Protein AF-A0A941FBN1-F1 (afdb_monomer)

Radius of gyration: 15.87 Å; Cα contacts (8 Å, |Δi|>4): 227; chains: 1; bounding box: 43×39×40 Å

Organism: NCBI:txid68278

Foldseek 3Di:
DVVQLVQQLVAEEDEAEDAAEWDADVPGLQWIWGDDPQDDPVDSVRTDTPLVVQVSSVVRGNYAYEYEAQYALQQGNCPVLVVPDPVRNRYHYDGQDHNHGGRPDCPSVVQVVVQVVCVVVVNHDPPPPPPDPPDDD

Structure (mmCIF, N/CA/C/O backbone):
data_AF-A0A941FBN1-F1
#
_entry.id   AF-A0A941FBN1-F1
#
loop_
_atom_site.group_PDB
_atom_site.id
_atom_site.type_symbol
_atom_site.label_atom_id
_atom_site.label_alt_id
_atom_site.label_comp_id
_atom_site.label_asym_id
_atom_site.label_entity_id
_atom_site.label_seq_id
_atom_site.pdbx_PDB_ins_code
_atom_site.Cartn_x
_atom_site.Cartn_y
_atom_site.Cartn_z
_atom_site.occupancy
_atom_site.B_iso_or_equiv
_atom_site.auth_seq_id
_atom_site.auth_comp_id
_atom_site.auth_asym_id
_atom_site.auth_atom_id
_atom_site.pdbx_PDB_model_num
ATOM 1 N N . MET A 1 1 ? -2.927 12.626 -1.601 1.00 73.31 1 MET A N 1
ATOM 2 C CA . MET A 1 1 ? -2.105 12.080 -0.491 1.00 73.31 1 MET A CA 1
ATOM 3 C C . MET A 1 1 ? -1.967 13.047 0.677 1.00 73.31 1 MET A C 1
ATOM 5 O O . MET A 1 1 ? -1.835 12.576 1.797 1.00 73.31 1 MET A O 1
ATOM 9 N N . GLU A 1 2 ? -2.005 14.362 0.456 1.00 77.88 2 GLU A N 1
ATOM 10 C CA . GLU A 1 2 ? -1.892 15.353 1.536 1.00 77.88 2 GLU A CA 1
ATOM 11 C C . GLU A 1 2 ? -3.053 15.295 2.540 1.00 77.88 2 GLU A C 1
ATOM 13 O O . GLU A 1 2 ? -2.811 15.270 3.739 1.00 77.88 2 GLU A O 1
ATOM 18 N N . GLU A 1 3 ? -4.291 15.117 2.075 1.00 80.50 3 GLU A N 1
ATOM 19 C CA . GLU A 1 3 ? -5.460 14.922 2.951 1.00 80.50 3 GLU A CA 1
ATOM 20 C C . GLU A 1 3 ? -5.341 13.673 3.837 1.00 80.50 3 GLU A C 1
ATOM 22 O O . GLU A 1 3 ? -5.614 13.724 5.033 1.00 80.50 3 GLU A O 1
ATOM 27 N N . ILE A 1 4 ? -4.863 12.558 3.270 1.00 79.81 4 ILE A N 1
ATOM 28 C CA . ILE A 1 4 ? -4.597 11.321 4.021 1.00 79.81 4 ILE A CA 1
ATOM 29 C C . ILE A 1 4 ? -3.557 11.594 5.111 1.00 79.81 4 ILE A C 1
ATOM 31 O O . ILE A 1 4 ? -3.754 11.209 6.260 1.00 79.81 4 ILE A O 1
ATOM 35 N N . ARG A 1 5 ? -2.468 12.292 4.770 1.00 79.56 5 ARG A N 1
ATOM 36 C CA . ARG A 1 5 ? -1.427 12.660 5.739 1.00 79.56 5 ARG A CA 1
ATOM 37 C C . ARG A 1 5 ? -1.978 13.564 6.837 1.00 79.56 5 ARG A C 1
ATOM 39 O O . ARG A 1 5 ? -1.690 13.320 8.002 1.00 79.56 5 ARG A O 1
ATOM 46 N N . ALA A 1 6 ? -2.797 14.555 6.493 1.00 83.44 6 ALA A N 1
ATOM 47 C CA . ALA A 1 6 ? -3.425 15.441 7.468 1.00 83.44 6 ALA A CA 1
ATOM 48 C C . ALA A 1 6 ? -4.327 14.664 8.443 1.00 83.44 6 ALA A C 1
ATOM 50 O O . ALA A 1 6 ? -4.221 14.849 9.656 1.00 83.44 6 ALA A O 1
ATOM 51 N N . ALA A 1 7 ? -5.148 13.738 7.935 1.00 83.56 7 ALA A N 1
ATOM 52 C CA . ALA A 1 7 ? -6.010 12.895 8.761 1.00 83.56 7 ALA A CA 1
ATOM 53 C C . ALA A 1 7 ? -5.205 11.989 9.709 1.00 83.56 7 ALA A C 1
ATOM 55 O O . ALA A 1 7 ? -5.530 11.875 10.890 1.00 83.56 7 ALA A O 1
ATOM 56 N N . VAL A 1 8 ? -4.127 11.378 9.211 1.00 84.62 8 VAL A N 1
ATOM 57 C CA . VAL A 1 8 ? -3.234 10.525 10.011 1.00 84.62 8 VAL A CA 1
ATOM 58 C C . VAL A 1 8 ? -2.484 11.346 11.062 1.00 84.62 8 VAL A C 1
ATOM 60 O O . VAL A 1 8 ? -2.386 10.932 12.215 1.00 84.62 8 VAL A O 1
ATOM 63 N N . LYS A 1 9 ? -2.003 12.542 10.710 1.00 82.94 9 LYS A N 1
ATOM 64 C CA . LYS A 1 9 ? -1.311 13.440 11.643 1.00 82.94 9 LYS A CA 1
ATOM 65 C C . LYS A 1 9 ? -2.220 13.909 12.782 1.00 82.94 9 LYS A C 1
ATOM 67 O O . LYS A 1 9 ? -1.769 14.012 13.918 1.00 82.94 9 LYS A O 1
ATOM 72 N N . ALA A 1 10 ? -3.506 14.114 12.502 1.00 85.19 10 ALA A N 1
ATOM 73 C CA . ALA A 1 10 ? -4.519 14.471 13.495 1.00 85.19 10 ALA A CA 1
ATOM 74 C C . ALA A 1 10 ? -4.957 13.303 14.411 1.00 85.19 10 ALA A C 1
ATOM 76 O O . ALA A 1 10 ? -5.911 13.453 15.171 1.00 85.19 10 ALA A O 1
ATOM 77 N N . GLY A 1 11 ? -4.302 12.137 14.342 1.00 84.81 11 GLY A N 1
ATOM 78 C CA . GLY A 1 11 ? -4.647 10.957 15.146 1.00 84.81 11 GLY A CA 1
ATOM 79 C C . GLY A 1 11 ? -5.743 10.076 14.540 1.00 84.81 11 GLY A C 1
ATOM 80 O O . GLY A 1 11 ? -6.193 9.123 15.175 1.00 84.81 11 GLY A O 1
ATOM 81 N N . GLY A 1 12 ? -6.179 10.372 13.313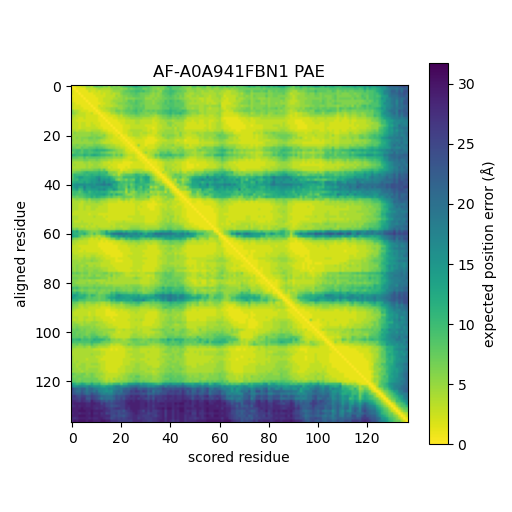 1.00 88.81 12 GLY A N 1
ATOM 82 C CA . GLY A 1 12 ? -7.189 9.604 12.593 1.00 88.81 12 GLY A CA 1
ATOM 83 C C . GLY A 1 12 ? -6.686 8.256 12.070 1.00 88.81 12 GLY A C 1
ATOM 84 O O . GLY A 1 12 ? -5.528 7.870 12.232 1.00 88.81 12 GLY A O 1
ATOM 85 N N . CYS A 1 13 ? -7.580 7.519 11.412 1.00 89.88 13 CYS A N 1
ATOM 86 C CA . CYS A 1 13 ? -7.256 6.264 10.735 1.00 89.88 13 CYS A CA 1
ATOM 87 C C . CYS A 1 13 ? -7.491 6.403 9.228 1.00 89.88 13 CYS A C 1
ATOM 89 O O . CYS A 1 13 ? -8.497 6.978 8.817 1.00 89.88 13 CYS A O 1
ATOM 91 N N . ALA A 1 14 ? -6.598 5.842 8.414 1.00 90.94 14 ALA A N 1
ATOM 92 C CA . ALA A 1 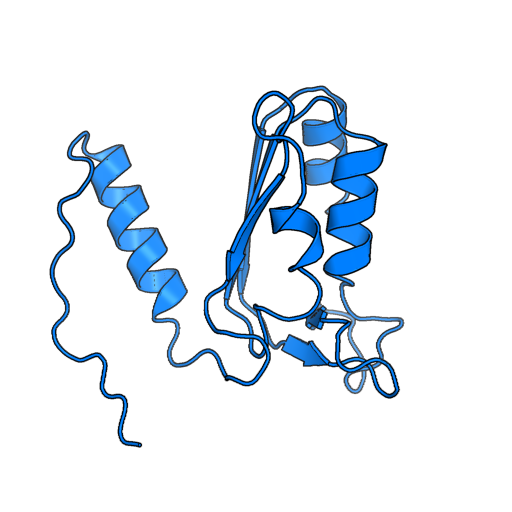14 ? -6.742 5.804 6.963 1.00 90.94 14 ALA A CA 1
ATOM 93 C C . ALA A 1 14 ? -6.533 4.386 6.420 1.00 90.94 14 ALA A C 1
ATOM 95 O O . ALA A 1 14 ? -5.568 3.705 6.771 1.00 90.94 14 ALA A O 1
ATOM 96 N N . VAL A 1 15 ? -7.423 3.963 5.523 1.00 91.69 15 VAL A N 1
ATOM 97 C CA . VAL A 1 15 ? -7.220 2.788 4.670 1.00 91.69 15 VAL A CA 1
ATOM 98 C C . VAL A 1 15 ? -6.933 3.301 3.268 1.00 91.69 15 VAL A C 1
ATOM 100 O O . VAL A 1 15 ? -7.744 4.022 2.691 1.00 91.69 15 VAL A O 1
ATOM 103 N N . VAL A 1 16 ? -5.765 2.962 2.735 1.00 91.81 16 VAL A N 1
ATOM 104 C CA . VAL A 1 16 ? -5.296 3.437 1.433 1.00 91.81 16 VAL A CA 1
ATOM 105 C C . VAL A 1 16 ? -5.087 2.227 0.541 1.00 91.81 16 VAL A C 1
ATOM 107 O O . VAL A 1 16 ? -4.232 1.395 0.824 1.00 91.81 16 VAL A O 1
ATOM 110 N N . HIS A 1 17 ? -5.859 2.131 -0.538 1.00 93.75 17 HIS A N 1
ATOM 111 C CA . HIS A 1 17 ? -5.700 1.082 -1.537 1.00 93.75 17 HIS A CA 1
ATOM 112 C C . HIS A 1 17 ? -5.098 1.669 -2.809 1.00 93.75 17 HIS A C 1
ATOM 114 O O . HIS A 1 17 ? -5.706 2.515 -3.462 1.00 93.75 17 HIS A O 1
ATOM 120 N N . ILE A 1 18 ? -3.881 1.242 -3.131 1.00 91.94 18 ILE A N 1
ATOM 121 C CA . ILE A 1 18 ? -3.149 1.685 -4.312 1.00 91.94 18 ILE A CA 1
ATOM 122 C C . ILE A 1 18 ? -3.261 0.603 -5.379 1.00 91.94 18 ILE A C 1
ATOM 124 O O . ILE A 1 18 ? -2.728 -0.490 -5.206 1.00 91.94 18 ILE A O 1
ATOM 128 N N . VAL A 1 19 ? -3.914 0.947 -6.488 1.00 91.50 19 VAL A N 1
ATOM 129 C CA . VAL A 1 19 ? -4.049 0.099 -7.677 1.00 91.50 19 VAL A CA 1
ATOM 130 C C . VAL A 1 19 ? -3.387 0.826 -8.840 1.00 91.50 19 VAL A C 1
ATOM 132 O O . VAL A 1 19 ? -3.884 1.861 -9.285 1.00 91.50 19 VAL A O 1
ATOM 135 N N . SER A 1 20 ? -2.224 0.347 -9.282 1.00 90.06 20 SER A N 1
ATOM 136 C CA . SER A 1 20 ? -1.442 0.998 -10.343 1.00 90.06 20 SER A CA 1
ATOM 137 C C . SER A 1 20 ? -0.330 0.078 -10.873 1.00 90.06 20 SER A C 1
ATOM 139 O O . SER A 1 20 ? -0.247 -1.103 -10.541 1.00 90.06 20 SER A O 1
ATOM 141 N N . HIS A 1 21 ? 0.552 0.620 -11.708 1.00 89.50 21 HIS A N 1
ATOM 142 C CA . HIS A 1 21 ? 1.794 -0.027 -12.109 1.00 89.50 21 HIS A CA 1
ATOM 143 C C . HIS A 1 21 ? 2.887 0.285 -11.080 1.00 89.50 21 HIS A C 1
ATOM 145 O O . HIS A 1 21 ? 3.074 1.438 -10.685 1.00 89.50 21 HIS A O 1
ATOM 151 N N . GLY A 1 22 ? 3.620 -0.749 -10.672 1.00 89.31 22 GLY A N 1
ATOM 152 C CA . GLY A 1 22 ? 4.794 -0.642 -9.810 1.00 89.31 22 GLY A CA 1
ATOM 153 C C . GLY A 1 22 ? 6.068 -0.912 -10.600 1.00 89.31 22 GLY A C 1
ATOM 154 O O . GLY A 1 22 ? 6.068 -1.741 -11.512 1.00 89.31 22 GLY A O 1
ATOM 155 N N . PHE A 1 23 ? 7.147 -0.218 -10.262 1.00 90.06 23 PHE A N 1
ATOM 156 C CA . PHE A 1 23 ? 8.482 -0.495 -10.783 1.00 90.06 23 PHE A CA 1
ATOM 157 C C . PHE A 1 23 ? 9.534 -0.243 -9.705 1.00 90.06 23 PHE A C 1
ATOM 159 O O . PHE A 1 23 ? 9.332 0.558 -8.793 1.00 90.06 23 PHE A O 1
ATOM 166 N N . LEU A 1 24 ? 10.670 -0.924 -9.814 1.00 90.56 24 LEU A N 1
ATOM 167 C CA . LEU A 1 24 ? 11.795 -0.731 -8.906 1.00 90.56 24 LEU A CA 1
ATOM 168 C C . LEU A 1 24 ? 12.654 0.442 -9.378 1.00 90.56 24 LEU A C 1
ATOM 170 O O . LEU A 1 24 ? 12.922 0.597 -10.575 1.00 90.56 24 LEU A O 1
ATOM 174 N N . ARG A 1 25 ? 13.109 1.277 -8.443 1.00 88.50 25 ARG A N 1
ATOM 175 C CA . ARG A 1 25 ? 14.019 2.382 -8.751 1.00 88.50 2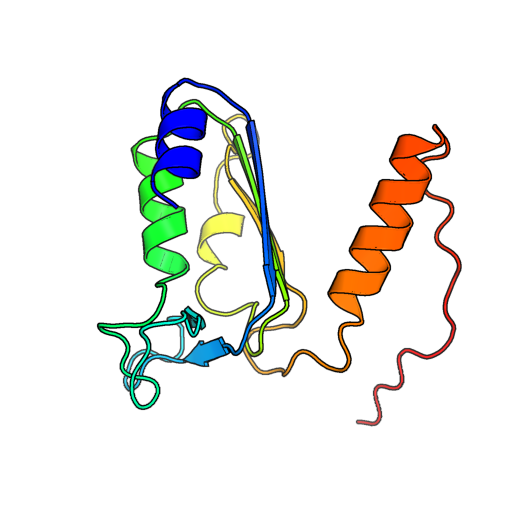5 ARG A CA 1
ATOM 176 C C . ARG A 1 25 ? 15.323 1.844 -9.343 1.00 88.50 25 ARG A C 1
ATOM 178 O O . ARG A 1 25 ? 15.983 0.966 -8.790 1.00 88.50 25 ARG A O 1
ATOM 185 N N . ARG A 1 26 ? 15.756 2.428 -10.463 1.00 83.62 26 ARG A N 1
ATOM 186 C CA . ARG A 1 26 ? 17.043 2.079 -11.079 1.00 83.62 26 ARG A CA 1
ATOM 187 C C . ARG A 1 26 ? 18.191 2.368 -10.104 1.00 83.62 26 ARG A C 1
ATOM 189 O O . ARG A 1 26 ? 18.349 3.503 -9.672 1.00 83.62 26 ARG A O 1
ATOM 196 N N . GLY A 1 27 ? 18.997 1.349 -9.801 1.00 85.62 27 GLY A N 1
ATOM 197 C CA . GLY A 1 27 ? 20.112 1.444 -8.848 1.00 85.62 27 GLY A CA 1
ATOM 198 C C . GLY A 1 27 ? 19.725 1.227 -7.379 1.00 85.62 27 GLY A C 1
ATOM 199 O O . GLY A 1 27 ? 20.604 1.230 -6.524 1.00 85.62 27 GLY A O 1
ATOM 200 N N . SER A 1 28 ? 18.442 1.004 -7.082 1.00 85.06 28 SER A N 1
ATOM 201 C CA . SER A 1 28 ? 17.944 0.712 -5.733 1.00 85.06 28 SER A CA 1
ATOM 202 C C . SER A 1 28 ? 16.828 -0.337 -5.837 1.00 85.06 28 SER A C 1
ATOM 204 O O . SER A 1 28 ? 15.653 0.026 -5.877 1.00 85.06 28 SER A O 1
ATOM 206 N N . PRO A 1 29 ? 17.176 -1.636 -5.947 1.00 78.94 29 PRO A N 1
ATOM 207 C CA . PRO A 1 29 ? 16.211 -2.709 -6.217 1.00 78.94 29 PRO A CA 1
ATOM 208 C C . PRO A 1 29 ? 15.185 -2.905 -5.093 1.00 78.94 29 PRO A C 1
ATOM 210 O O . PRO A 1 29 ? 14.161 -3.538 -5.314 1.00 78.94 29 PRO A O 1
ATOM 213 N N . ASP A 1 30 ? 15.426 -2.320 -3.922 1.00 84.94 30 ASP A N 1
ATOM 214 C CA . ASP A 1 30 ? 14.506 -2.370 -2.790 1.00 84.94 30 ASP A CA 1
ATOM 215 C C . ASP A 1 30 ? 13.523 -1.190 -2.763 1.00 84.94 30 ASP A C 1
ATOM 217 O O . ASP A 1 30 ? 12.629 -1.167 -1.927 1.00 84.94 30 ASP A O 1
ATOM 221 N N . ASP A 1 31 ? 13.652 -0.201 -3.650 1.00 88.00 31 ASP A N 1
ATOM 222 C CA . ASP A 1 31 ? 12.796 0.988 -3.635 1.00 88.00 31 ASP A CA 1
ATOM 223 C C . ASP A 1 31 ? 11.645 0.841 -4.638 1.00 88.00 31 ASP A C 1
ATOM 225 O O . ASP A 1 31 ? 11.818 1.007 -5.852 1.00 88.00 31 ASP A O 1
ATOM 229 N N . LEU A 1 32 ? 10.448 0.562 -4.113 1.00 91.44 32 LEU A N 1
ATOM 230 C CA . LEU A 1 32 ? 9.213 0.497 -4.888 1.00 91.44 32 LEU A CA 1
ATOM 231 C C . LEU A 1 32 ? 8.699 1.896 -5.246 1.00 91.44 32 LEU A C 1
ATOM 233 O O . LEU A 1 32 ? 8.376 2.715 -4.379 1.00 91.44 32 LEU A O 1
ATOM 237 N N . MET A 1 33 ? 8.535 2.116 -6.547 1.00 92.06 33 MET A N 1
ATOM 238 C CA . MET A 1 33 ? 7.913 3.297 -7.121 1.00 92.06 33 MET A CA 1
ATOM 239 C C . MET A 1 33 ? 6.563 2.930 -7.731 1.00 92.06 33 MET A C 1
ATOM 241 O O . MET A 1 33 ? 6.446 1.954 -8.473 1.00 92.06 33 MET A O 1
ATOM 245 N N . VAL A 1 34 ? 5.547 3.743 -7.463 1.00 91.44 34 VAL A N 1
ATOM 246 C CA . VAL A 1 34 ? 4.211 3.577 -8.038 1.00 91.44 34 VAL A CA 1
ATOM 247 C C . VAL A 1 34 ? 3.952 4.667 -9.068 1.00 91.44 34 VAL A C 1
ATOM 249 O O . VAL A 1 34 ? 4.122 5.856 -8.796 1.00 91.44 34 VAL A O 1
ATOM 252 N N . VAL A 1 35 ? 3.519 4.263 -10.258 1.00 88.94 35 VAL A N 1
ATOM 253 C CA . VAL A 1 35 ? 3.125 5.184 -11.325 1.00 88.94 35 VAL A CA 1
ATOM 254 C C . VAL A 1 35 ? 1.913 6.004 -10.869 1.00 88.94 35 VAL A C 1
ATOM 256 O O . VAL A 1 35 ? 0.897 5.462 -10.434 1.00 88.94 35 VAL A O 1
ATOM 259 N N . ALA A 1 36 ? 2.032 7.321 -10.978 1.00 82.69 36 ALA A N 1
ATOM 260 C CA . ALA A 1 36 ? 0.986 8.308 -10.752 1.00 82.69 36 ALA A CA 1
ATOM 261 C C . ALA A 1 36 ? 0.610 8.992 -12.079 1.00 82.69 36 ALA A C 1
ATOM 263 O O . ALA A 1 36 ? 1.297 8.846 -13.090 1.00 82.69 36 ALA A O 1
ATOM 264 N N . SER A 1 37 ? -0.470 9.776 -12.082 1.00 75.25 37 SER A N 1
ATOM 265 C CA . SER A 1 37 ? -0.998 10.441 -13.287 1.00 75.25 37 SER A CA 1
ATOM 266 C C . SER A 1 37 ? 0.000 11.371 -13.991 1.00 75.25 37 SER A C 1
ATOM 268 O O . SER A 1 37 ? -0.126 11.623 -15.185 1.00 75.25 37 SER A O 1
ATOM 270 N N . ASN A 1 38 ? 1.004 11.873 -13.273 1.00 74.69 38 ASN A N 1
ATOM 271 C CA . ASN A 1 38 ? 2.064 12.738 -13.787 1.00 74.69 38 ASN A CA 1
ATOM 272 C C . ASN A 1 38 ? 3.401 12.007 -14.014 1.00 74.69 38 ASN A C 1
ATOM 274 O O . ASN A 1 38 ? 4.401 12.661 -14.325 1.00 74.69 38 ASN A O 1
ATOM 278 N N . THR A 1 39 ? 3.449 10.682 -13.847 1.00 73.38 39 THR A N 1
ATOM 279 C CA . THR A 1 39 ? 4.680 9.916 -14.041 1.00 73.38 39 THR A CA 1
ATOM 280 C C . THR A 1 39 ? 5.040 9.854 -15.519 1.00 73.38 39 THR A C 1
ATOM 282 O O . THR A 1 39 ? 4.306 9.293 -16.328 1.00 73.38 39 THR A O 1
ATOM 285 N N . ARG A 1 40 ? 6.202 10.411 -15.875 1.00 70.75 40 ARG A N 1
ATOM 286 C CA . ARG A 1 40 ? 6.755 10.339 -17.236 1.00 70.75 40 ARG A CA 1
ATOM 287 C C . ARG A 1 40 ? 7.802 9.243 -17.295 1.00 70.75 40 ARG A C 1
ATOM 289 O O . ARG A 1 40 ? 8.685 9.231 -16.444 1.00 70.75 40 ARG A O 1
ATOM 296 N N . ASP A 1 41 ? 7.705 8.346 -18.272 1.00 71.62 41 ASP A N 1
ATOM 297 C CA . ASP A 1 41 ? 8.719 7.328 -18.594 1.00 71.62 41 ASP A CA 1
ATOM 298 C C . ASP A 1 41 ? 9.263 6.551 -17.380 1.00 71.62 41 ASP A C 1
ATOM 300 O O . ASP A 1 41 ? 10.462 6.296 -17.289 1.00 71.62 41 ASP A O 1
ATOM 304 N N . GLN A 1 42 ? 8.405 6.234 -16.401 1.00 70.12 42 GLN A N 1
ATOM 305 C CA . GLN A 1 42 ? 8.807 5.569 -15.148 1.00 70.12 42 GLN A CA 1
ATOM 306 C C . GLN A 1 42 ? 9.946 6.298 -14.404 1.00 70.12 42 GLN A C 1
ATOM 308 O O . GLN A 1 42 ? 10.797 5.703 -13.745 1.00 70.12 42 GLN A O 1
ATOM 313 N N . GLN A 1 43 ? 9.984 7.626 -14.490 1.00 74.81 43 GLN A N 1
ATOM 314 C CA . GLN A 1 43 ? 10.967 8.418 -13.767 1.00 74.81 43 GLN A CA 1
ATOM 315 C C . GLN A 1 43 ? 10.586 8.488 -12.287 1.00 74.81 43 GLN A C 1
ATOM 317 O O . GLN A 1 43 ? 9.538 9.034 -11.928 1.00 74.8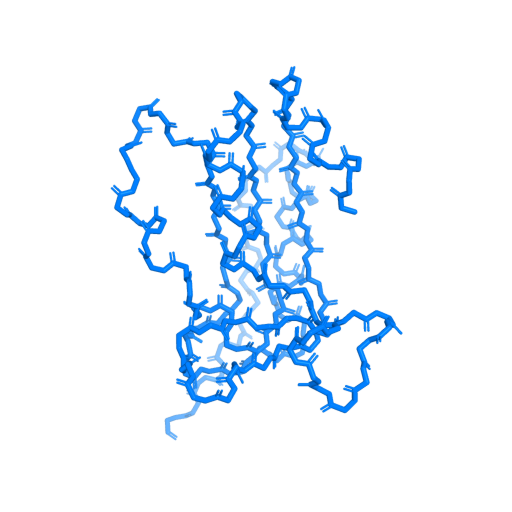1 43 GLN A O 1
ATOM 322 N N . ALA A 1 44 ? 11.487 8.012 -11.420 1.00 73.25 44 ALA A N 1
ATOM 323 C CA . ALA A 1 44 ? 11.291 7.978 -9.970 1.00 73.25 44 ALA A CA 1
ATOM 324 C C . ALA A 1 44 ? 10.911 9.348 -9.374 1.00 73.25 44 ALA A C 1
ATOM 326 O O . ALA A 1 44 ? 10.099 9.416 -8.461 1.00 73.25 44 ALA A O 1
ATOM 327 N N . ARG A 1 45 ? 11.417 10.453 -9.942 1.00 72.62 45 ARG A N 1
ATOM 328 C CA . ARG A 1 45 ? 11.102 11.827 -9.499 1.00 72.62 45 ARG A CA 1
ATOM 329 C C . ARG A 1 45 ? 9.624 12.219 -9.636 1.00 72.62 45 ARG A C 1
ATOM 331 O O . ARG A 1 45 ? 9.194 13.190 -9.031 1.00 72.62 45 ARG A O 1
ATOM 338 N N . THR A 1 46 ? 8.883 11.517 -10.491 1.00 76.69 46 THR A N 1
ATOM 339 C CA . THR A 1 46 ? 7.461 11.770 -10.777 1.00 76.69 46 THR A CA 1
ATOM 340 C C . THR A 1 46 ? 6.561 10.615 -10.350 1.00 76.69 46 THR A C 1
ATOM 342 O O . THR A 1 46 ? 5.361 10.653 -10.601 1.00 76.69 46 THR A O 1
ATOM 345 N N . ALA A 1 47 ? 7.138 9.572 -9.758 1.00 85.06 47 ALA A N 1
ATOM 346 C CA . ALA A 1 47 ? 6.410 8.428 -9.241 1.00 85.06 47 ALA A CA 1
ATOM 347 C C . ALA A 1 47 ? 6.221 8.574 -7.728 1.00 85.06 47 ALA A C 1
ATOM 349 O O . ALA A 1 47 ? 6.963 9.287 -7.050 1.00 85.06 47 ALA A O 1
ATOM 350 N N . PHE A 1 48 ? 5.212 7.899 -7.199 1.00 87.62 48 PHE A N 1
ATOM 351 C CA . PHE A 1 48 ? 4.963 7.844 -5.770 1.00 87.62 48 PHE A CA 1
ATOM 352 C C . PHE A 1 48 ? 5.958 6.884 -5.109 1.00 87.62 48 PHE A C 1
ATOM 354 O O . PHE A 1 48 ? 6.007 5.702 -5.445 1.00 87.62 48 PHE A O 1
ATOM 361 N N . ASP A 1 49 ? 6.764 7.410 -4.191 1.00 90.12 49 ASP A N 1
ATOM 362 C CA . ASP A 1 49 ? 7.733 6.642 -3.408 1.00 90.12 49 ASP A CA 1
ATOM 363 C C . ASP A 1 49 ? 7.033 6.022 -2.192 1.00 90.12 49 ASP A C 1
ATOM 365 O O . ASP A 1 49 ? 6.653 6.727 -1.249 1.00 90.12 49 ASP A O 1
ATOM 369 N N . VAL A 1 50 ? 6.842 4.701 -2.234 1.00 89.94 50 VAL A N 1
ATOM 370 C CA . VAL A 1 50 ? 6.135 3.964 -1.179 1.00 89.94 50 VAL A CA 1
ATOM 371 C C . VAL A 1 50 ? 6.928 4.000 0.119 1.00 89.94 50 VAL A C 1
ATOM 373 O O . VAL A 1 50 ? 6.359 4.277 1.173 1.00 89.94 50 VAL A O 1
ATOM 376 N N . ARG A 1 51 ? 8.242 3.770 0.051 1.00 89.69 51 ARG A N 1
ATOM 377 C CA . ARG A 1 51 ? 9.107 3.742 1.231 1.00 89.69 51 ARG A CA 1
ATOM 378 C C . ARG A 1 51 ? 9.086 5.087 1.942 1.00 89.69 51 ARG A C 1
ATOM 380 O O . ARG A 1 51 ? 8.845 5.123 3.146 1.00 89.69 51 ARG A O 1
ATOM 387 N N . ARG A 1 52 ? 9.276 6.179 1.197 1.00 88.44 52 ARG A N 1
ATOM 388 C CA . ARG A 1 52 ? 9.250 7.533 1.757 1.00 88.44 52 ARG A CA 1
ATOM 389 C C . ARG A 1 52 ? 7.911 7.844 2.415 1.00 88.44 52 ARG A C 1
ATOM 391 O O . ARG A 1 52 ? 7.885 8.369 3.517 1.00 88.44 52 ARG A O 1
ATOM 398 N N . PHE A 1 53 ? 6.795 7.491 1.776 1.00 87.44 53 PHE A N 1
ATOM 399 C CA . PHE A 1 53 ? 5.477 7.694 2.377 1.00 87.44 53 PHE A CA 1
ATOM 400 C C . PHE A 1 53 ? 5.318 6.951 3.709 1.00 87.44 53 PHE A C 1
ATOM 402 O O . PHE A 1 53 ? 4.792 7.520 4.660 1.00 87.44 53 PHE A O 1
ATOM 409 N N . LEU A 1 54 ? 5.763 5.695 3.772 1.00 87.19 54 LEU A N 1
ATOM 410 C CA . LEU A 1 54 ? 5.690 4.887 4.987 1.00 87.19 54 LEU A CA 1
ATOM 411 C C . LEU A 1 54 ? 6.565 5.463 6.108 1.00 87.19 54 LEU A C 1
ATOM 413 O O . LEU A 1 54 ? 6.118 5.492 7.248 1.00 87.19 54 LEU A O 1
ATOM 417 N N . GLN A 1 55 ? 7.768 5.942 5.778 1.00 87.75 55 GLN A N 1
ATOM 418 C CA . GLN A 1 55 ? 8.661 6.614 6.729 1.00 87.75 55 GLN A CA 1
ATOM 419 C C . GLN A 1 55 ? 8.030 7.898 7.266 1.00 87.75 55 GLN A C 1
ATOM 421 O O . GLN A 1 55 ? 7.915 8.055 8.472 1.00 87.75 55 GLN A O 1
ATOM 426 N N . ASP A 1 56 ? 7.508 8.753 6.384 1.00 84.56 56 ASP A N 1
ATOM 427 C CA . ASP A 1 56 ? 6.856 9.993 6.808 1.00 84.56 56 ASP A CA 1
ATOM 428 C C . ASP A 1 56 ? 5.645 9.721 7.732 1.00 84.56 56 ASP A C 1
ATOM 430 O O . ASP A 1 56 ? 5.372 10.484 8.651 1.00 84.56 56 ASP A O 1
ATOM 434 N N . VAL A 1 57 ? 4.886 8.642 7.490 1.00 82.31 57 VAL A N 1
ATOM 435 C CA . VAL A 1 57 ? 3.753 8.246 8.350 1.00 82.31 57 VAL A CA 1
ATOM 436 C C . VAL A 1 57 ? 4.217 7.755 9.722 1.00 82.31 57 VAL A C 1
ATOM 438 O O . VAL A 1 57 ? 3.534 8.024 10.710 1.00 82.31 57 VAL A O 1
ATOM 441 N N . ASP A 1 58 ? 5.329 7.022 9.776 1.00 83.25 58 ASP A N 1
ATOM 442 C CA . ASP A 1 58 ? 5.916 6.514 11.020 1.00 83.25 58 ASP A CA 1
ATOM 443 C C . ASP A 1 58 ? 6.512 7.657 11.862 1.00 83.25 58 ASP A C 1
ATOM 445 O O . ASP A 1 58 ? 6.279 7.712 13.068 1.00 83.25 58 ASP A O 1
ATOM 449 N N . ASP A 1 59 ? 7.179 8.616 11.210 1.00 82.56 59 ASP A N 1
ATOM 450 C CA . ASP A 1 59 ? 7.827 9.766 11.850 1.00 82.56 59 ASP A CA 1
ATOM 451 C C . ASP A 1 59 ? 6.817 10.815 12.368 1.00 82.56 59 ASP A C 1
ATOM 453 O O . ASP A 1 59 ? 6.956 11.324 13.483 1.00 82.56 59 ASP A O 1
ATOM 457 N N . ASP A 1 60 ? 5.785 11.150 11.579 1.00 72.25 60 ASP A N 1
ATOM 458 C CA . ASP A 1 60 ? 4.892 12.292 11.856 1.00 72.25 60 ASP A CA 1
ATOM 459 C C . ASP A 1 60 ? 3.544 11.910 12.507 1.00 72.25 60 ASP A C 1
ATOM 461 O O . ASP A 1 60 ? 2.740 12.786 12.859 1.00 72.25 60 ASP A O 1
ATOM 465 N N . GLY A 1 61 ? 3.224 10.617 12.594 1.00 66.19 61 GLY A N 1
ATOM 466 C CA . GLY A 1 61 ? 1.858 10.143 12.814 1.00 66.19 61 GLY A CA 1
ATOM 467 C C . GLY A 1 61 ? 1.525 9.737 14.251 1.00 66.19 61 GLY A C 1
ATOM 468 O O . GLY A 1 61 ? 2.096 8.804 14.805 1.00 66.19 61 GLY A O 1
ATOM 469 N N . THR A 1 62 ? 0.466 10.322 14.822 1.00 73.50 62 THR A N 1
ATOM 470 C CA . THR A 1 62 ? -0.277 9.682 15.931 1.00 73.50 62 THR A CA 1
ATOM 471 C C . THR A 1 62 ? -1.439 8.811 15.430 1.00 73.50 62 THR A C 1
ATOM 473 O O . THR A 1 62 ? -2.021 8.042 16.195 1.00 73.50 62 THR A O 1
ATOM 476 N N . GLY A 1 63 ? -1.783 8.887 14.146 1.00 82.31 63 GLY A N 1
ATOM 477 C CA . GLY A 1 63 ? -2.848 8.097 13.534 1.00 82.31 63 GLY A CA 1
ATOM 478 C C . GLY A 1 63 ? -2.443 6.670 13.179 1.00 82.31 63 GLY A C 1
ATOM 479 O O . GLY A 1 63 ? -1.356 6.214 13.520 1.00 82.31 63 GLY A O 1
ATOM 480 N N . ARG A 1 64 ? -3.331 5.950 12.485 1.00 89.12 64 ARG A N 1
ATOM 481 C CA . ARG A 1 64 ? -3.071 4.597 11.961 1.00 89.12 64 ARG A CA 1
ATOM 482 C C . ARG A 1 64 ? -3.308 4.530 10.458 1.00 89.12 64 ARG A C 1
ATOM 484 O O . ARG A 1 64 ? -4.276 5.101 9.958 1.00 89.12 64 ARG A O 1
ATOM 491 N N . VAL A 1 65 ? -2.470 3.784 9.747 1.00 91.31 65 VAL A N 1
ATOM 492 C CA . VAL A 1 65 ? -2.578 3.577 8.301 1.00 91.31 65 VAL A CA 1
ATOM 493 C C . VAL A 1 65 ? -2.550 2.094 7.976 1.00 91.31 65 VAL A C 1
ATOM 495 O O . VAL A 1 65 ? -1.628 1.382 8.369 1.00 91.31 65 VAL A O 1
ATOM 498 N N . LEU A 1 66 ? -3.544 1.648 7.211 1.00 92.62 66 LEU A N 1
ATOM 499 C CA . LEU A 1 66 ? -3.512 0.381 6.490 1.00 92.62 66 LEU A CA 1
ATOM 500 C C . LEU A 1 66 ? -3.296 0.671 5.005 1.00 92.62 66 LEU A C 1
ATOM 502 O O . LEU A 1 66 ? -4.168 1.237 4.347 1.00 92.62 66 LEU A O 1
ATOM 506 N N . LEU A 1 67 ? -2.142 0.269 4.485 1.00 93.56 67 LEU A N 1
ATOM 507 C CA . LEU A 1 67 ? -1.787 0.383 3.080 1.00 93.56 67 LEU A CA 1
ATOM 508 C C . LEU A 1 67 ? -1.986 -0.964 2.378 1.00 93.56 67 LEU A C 1
ATOM 510 O O . LEU A 1 67 ? -1.356 -1.960 2.728 1.00 93.56 67 LEU A O 1
ATOM 514 N N . LEU A 1 68 ? -2.854 -0.984 1.375 1.00 95.25 68 LEU A N 1
ATOM 515 C CA . LEU A 1 68 ? -3.103 -2.122 0.497 1.00 95.25 68 LEU A CA 1
ATOM 516 C C . LEU A 1 68 ? -2.420 -1.826 -0.844 1.00 95.25 68 LEU A C 1
ATOM 518 O O . LEU A 1 68 ? -2.769 -0.849 -1.509 1.00 95.25 68 LEU A O 1
ATOM 522 N N . LEU A 1 69 ? -1.424 -2.627 -1.221 1.00 94.50 69 LEU A N 1
ATOM 523 C CA . LEU A 1 69 ? -0.608 -2.410 -2.419 1.00 94.50 69 LEU A CA 1
ATOM 524 C C . LEU A 1 69 ? -0.934 -3.454 -3.492 1.00 94.50 69 LEU A C 1
ATOM 526 O O . LEU A 1 69 ? -0.424 -4.572 -3.429 1.00 94.50 69 LEU A O 1
ATOM 530 N N . ASP A 1 70 ? -1.735 -3.077 -4.493 1.00 94.38 70 ASP A N 1
ATOM 531 C CA . ASP A 1 70 ? -2.014 -3.876 -5.696 1.00 94.38 70 ASP A CA 1
ATOM 532 C C . ASP A 1 70 ? -1.179 -3.377 -6.881 1.00 94.38 70 ASP A C 1
ATOM 534 O O . ASP A 1 70 ? -1.663 -2.718 -7.806 1.00 94.38 70 ASP A O 1
ATOM 538 N N . VAL A 1 71 ? 0.128 -3.626 -6.796 1.00 93.06 71 VAL A N 1
ATOM 539 C CA . VAL A 1 71 ? 1.122 -3.245 -7.805 1.00 93.06 71 VAL A CA 1
ATOM 540 C C . VAL A 1 71 ? 2.149 -4.368 -7.978 1.00 93.06 71 VAL A C 1
ATOM 542 O O . VAL A 1 71 ? 2.326 -5.205 -7.091 1.00 93.06 71 VAL A O 1
ATOM 545 N N . CYS A 1 72 ? 2.859 -4.399 -9.107 1.00 92.00 72 CYS A N 1
ATOM 546 C CA . CYS A 1 72 ? 4.018 -5.284 -9.264 1.00 92.00 72 CYS A CA 1
ATOM 547 C C . 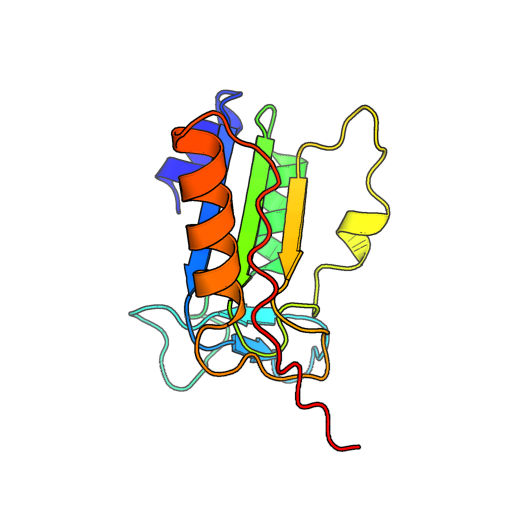CYS A 1 72 ? 5.105 -4.935 -8.243 1.00 92.00 72 CYS A C 1
ATOM 549 O O . CYS A 1 72 ? 5.304 -3.757 -7.941 1.00 92.00 72 CYS A O 1
ATOM 551 N N . HIS A 1 73 ? 5.821 -5.948 -7.750 1.00 92.69 73 HIS A N 1
ATOM 552 C CA . HIS A 1 73 ? 6.867 -5.789 -6.738 1.00 92.69 73 HIS A CA 1
ATOM 553 C C . HIS A 1 73 ? 6.364 -5.184 -5.417 1.00 92.69 73 HIS A C 1
ATOM 555 O O . HIS A 1 73 ? 7.133 -4.551 -4.699 1.00 92.69 73 HIS A O 1
ATOM 561 N N . ALA A 1 74 ? 5.081 -5.364 -5.072 1.00 91.56 74 ALA A N 1
ATOM 562 C CA . ALA A 1 74 ? 4.460 -4.740 -3.896 1.00 91.56 74 ALA A CA 1
ATOM 563 C C . ALA A 1 74 ? 5.176 -5.052 -2.568 1.00 91.56 74 ALA A C 1
ATOM 565 O O . ALA A 1 74 ? 5.066 -4.282 -1.616 1.00 91.56 74 ALA A O 1
ATOM 566 N N . GLY A 1 75 ? 5.893 -6.177 -2.493 1.00 89.44 75 GLY A N 1
ATOM 567 C CA . GLY A 1 75 ? 6.700 -6.550 -1.334 1.00 89.44 75 GLY A CA 1
ATOM 568 C C . GLY A 1 75 ? 8.026 -5.792 -1.195 1.00 89.44 75 GLY A C 1
ATOM 569 O O . GLY A 1 75 ? 8.655 -5.888 -0.145 1.00 89.44 75 GLY A O 1
ATOM 570 N N . ALA A 1 76 ? 8.478 -5.061 -2.216 1.00 91.50 76 ALA A N 1
ATOM 571 C CA . ALA A 1 76 ? 9.748 -4.343 -2.175 1.00 91.50 76 ALA A CA 1
ATOM 572 C C . ALA A 1 76 ? 9.664 -3.092 -1.282 1.00 91.50 76 ALA A C 1
ATOM 574 O O . ALA A 1 76 ? 8.668 -2.368 -1.281 1.00 91.50 76 ALA A O 1
ATOM 575 N N . GLY A 1 77 ? 10.720 -2.830 -0.508 1.00 83.62 77 GLY A N 1
ATOM 576 C CA . GLY A 1 77 ? 10.870 -1.586 0.263 1.00 83.62 77 GLY A CA 1
ATOM 577 C C . GLY A 1 77 ? 10.050 -1.488 1.545 1.00 83.62 77 GLY A C 1
ATOM 578 O O . GLY A 1 77 ? 10.099 -0.458 2.222 1.00 83.62 77 GLY A O 1
ATOM 579 N N . ILE A 1 78 ? 9.327 -2.553 1.909 1.00 87.81 78 ILE A N 1
ATOM 580 C CA . ILE A 1 78 ? 8.436 -2.581 3.078 1.00 87.81 78 ILE A CA 1
ATOM 581 C C . ILE A 1 78 ? 8.915 -3.511 4.200 1.00 87.81 78 ILE A C 1
ATOM 583 O O . ILE A 1 78 ? 8.279 -3.568 5.249 1.00 87.81 78 ILE A O 1
ATOM 587 N N . ASP A 1 79 ? 10.035 -4.222 4.040 1.00 85.50 79 ASP A N 1
ATOM 588 C CA . ASP A 1 79 ? 10.482 -5.220 5.027 1.00 85.50 79 ASP A CA 1
ATOM 589 C C . ASP A 1 79 ? 10.821 -4.630 6.398 1.00 85.50 79 ASP A C 1
ATOM 591 O O . ASP A 1 79 ? 10.584 -5.269 7.423 1.00 85.50 79 ASP A O 1
ATOM 595 N N . TRP A 1 80 ? 11.283 -3.380 6.445 1.00 84.50 80 TRP A N 1
ATOM 596 C CA . TRP A 1 80 ? 11.548 -2.684 7.703 1.00 84.50 80 TRP A CA 1
ATOM 597 C C . TRP A 1 80 ? 10.280 -2.502 8.553 1.00 84.50 80 TRP A C 1
ATOM 599 O O . TRP A 1 80 ? 10.364 -2.516 9.780 1.00 84.50 80 TRP A O 1
ATOM 609 N N . THR A 1 81 ? 9.094 -2.441 7.932 1.00 85.06 81 THR A N 1
ATOM 610 C CA . THR A 1 81 ? 7.819 -2.311 8.658 1.00 85.06 81 THR A CA 1
ATOM 611 C C . THR A 1 81 ? 7.508 -3.548 9.511 1.00 85.06 81 THR A C 1
ATOM 613 O O . THR A 1 81 ? 6.781 -3.466 10.504 1.00 85.06 81 THR A O 1
ATOM 616 N N . ARG A 1 82 ? 8.112 -4.706 9.195 1.00 82.31 82 ARG A N 1
ATOM 617 C CA . ARG A 1 82 ? 7.992 -5.931 10.003 1.00 82.31 82 ARG A CA 1
ATOM 618 C C . ARG A 1 82 ? 8.652 -5.785 11.372 1.00 82.31 82 ARG A C 1
ATOM 620 O O . ARG A 1 82 ? 8.175 -6.406 12.324 1.00 82.31 82 ARG A O 1
ATOM 627 N N . ASN A 1 83 ? 9.685 -4.948 11.464 1.00 83.50 83 ASN A N 1
ATOM 628 C CA . ASN A 1 83 ? 10.488 -4.739 12.668 1.00 83.50 83 ASN A CA 1
ATOM 629 C C . ASN A 1 83 ? 9.892 -3.690 13.621 1.00 83.50 83 ASN A C 1
ATOM 631 O O . ASN A 1 83 ? 10.404 -3.520 14.723 1.00 83.50 83 ASN A O 1
ATOM 635 N N . LEU A 1 84 ? 8.797 -3.019 13.242 1.00 80.88 84 LEU A N 1
ATOM 636 C CA . LEU A 1 84 ? 8.144 -2.022 14.096 1.00 80.88 84 LEU A CA 1
ATOM 637 C C . LEU A 1 84 ? 7.565 -2.667 15.375 1.00 80.88 84 LEU A C 1
ATOM 639 O O . LEU A 1 84 ? 6.859 -3.675 15.260 1.00 80.88 84 LEU A O 1
ATOM 643 N N . PRO A 1 85 ? 7.785 -2.121 16.585 1.00 79.62 85 PRO A N 1
ATOM 644 C CA . PRO A 1 85 ? 7.236 -2.677 17.824 1.00 79.62 85 PRO A CA 1
ATOM 645 C C . PRO A 1 85 ? 5.706 -2.812 17.775 1.00 79.62 85 PRO A C 1
ATOM 647 O O . PRO A 1 85 ? 4.997 -1.864 17.453 1.00 79.62 85 PRO A O 1
ATOM 650 N N . ARG A 1 86 ? 5.165 -3.993 18.112 1.00 73.88 86 ARG A N 1
ATOM 651 C CA . ARG A 1 86 ? 3.709 -4.258 18.056 1.00 73.88 86 ARG A CA 1
ATOM 652 C C . ARG A 1 86 ? 2.833 -3.304 18.891 1.00 73.88 86 ARG A C 1
ATOM 654 O O . ARG A 1 86 ? 1.780 -2.942 18.3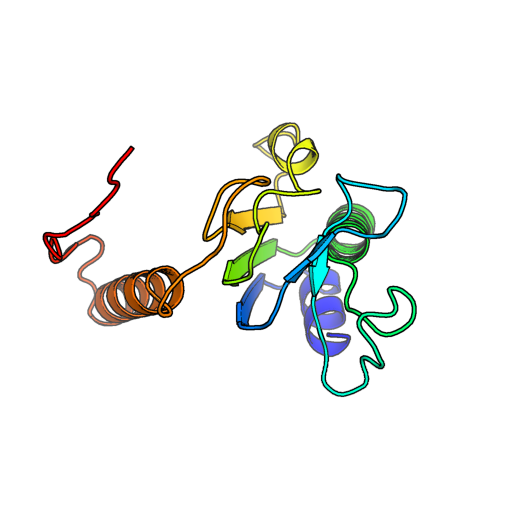73 1.00 73.88 86 ARG A O 1
ATOM 661 N N . PRO A 1 87 ? 3.196 -2.907 20.129 1.00 68.00 87 PRO A N 1
ATOM 662 C CA . PRO A 1 87 ? 2.331 -2.065 20.968 1.00 68.00 87 PRO A CA 1
ATOM 663 C C . PRO A 1 87 ? 2.099 -0.661 20.395 1.00 68.00 87 PRO A C 1
ATOM 665 O O . PRO A 1 87 ? 1.077 -0.041 20.668 1.00 68.00 87 PRO A O 1
ATOM 668 N N . GLU A 1 88 ? 3.034 -0.185 19.574 1.00 71.06 88 GLU A N 1
ATOM 669 C CA . GLU A 1 88 ? 3.054 1.171 19.022 1.00 71.06 88 GLU A CA 1
ATOM 670 C C . GLU A 1 88 ? 2.857 1.174 17.502 1.00 71.06 88 GLU A C 1
ATOM 672 O O . GLU A 1 88 ? 2.918 2.223 16.866 1.00 71.06 88 GLU A O 1
ATOM 677 N N . ARG A 1 89 ? 2.592 0.004 16.901 1.00 78.88 89 ARG A N 1
ATOM 678 C CA . ARG A 1 89 ? 2.505 -0.144 15.450 1.00 78.88 89 ARG A CA 1
ATOM 679 C C . ARG A 1 89 ? 1.290 0.604 14.907 1.00 78.88 89 ARG A C 1
ATOM 681 O O . ARG A 1 89 ? 0.142 0.192 15.082 1.00 78.88 89 ARG A O 1
ATOM 688 N N . ARG A 1 90 ? 1.571 1.699 14.207 1.00 83.62 90 ARG A N 1
ATOM 689 C CA . ARG A 1 90 ? 0.586 2.558 13.534 1.00 83.62 90 ARG A CA 1
ATOM 690 C C . ARG A 1 90 ? 0.459 2.259 12.049 1.00 83.62 90 ARG A C 1
ATOM 692 O O . ARG A 1 90 ? -0.522 2.655 11.427 1.00 83.62 90 ARG A O 1
ATOM 699 N N . LEU A 1 91 ? 1.421 1.529 11.505 1.00 89.19 91 LEU A N 1
ATOM 700 C CA . LEU A 1 91 ? 1.536 1.257 10.089 1.00 89.19 91 LEU A CA 1
ATOM 701 C C . LEU A 1 91 ? 1.346 -0.232 9.795 1.00 89.19 91 LEU A C 1
ATOM 703 O O . LEU A 1 91 ? 2.037 -1.092 10.346 1.00 89.19 91 LEU A O 1
ATOM 707 N N . PHE A 1 92 ? 0.419 -0.525 8.890 1.00 91.25 92 PHE A N 1
ATOM 708 C CA . PHE A 1 92 ? 0.122 -1.864 8.402 1.00 91.25 92 PHE A CA 1
ATOM 709 C C . PHE A 1 92 ? 0.199 -1.861 6.882 1.00 91.25 92 PHE A C 1
ATOM 711 O O . PHE A 1 92 ? -0.370 -0.985 6.236 1.00 91.25 92 PHE A O 1
ATOM 718 N N . VAL A 1 93 ? 0.881 -2.849 6.309 1.00 92.88 93 VAL A N 1
ATOM 719 C CA . VAL A 1 93 ? 1.000 -3.000 4.858 1.00 92.88 93 VAL A CA 1
ATOM 720 C C . VAL A 1 93 ? 0.569 -4.407 4.470 1.00 92.88 93 VAL A C 1
ATOM 722 O O . VAL A 1 93 ? 1.025 -5.383 5.065 1.00 92.88 93 VAL A O 1
ATOM 725 N N . ILE A 1 94 ? -0.299 -4.508 3.466 1.00 94.12 94 ILE A N 1
ATOM 726 C CA . ILE A 1 94 ? -0.646 -5.764 2.804 1.00 94.12 94 ILE A CA 1
ATOM 727 C C . ILE A 1 94 ? -0.267 -5.622 1.332 1.00 94.12 94 ILE A C 1
ATOM 729 O O . ILE A 1 94 ? -0.844 -4.816 0.603 1.00 94.12 94 ILE A O 1
ATOM 733 N N . ALA A 1 95 ? 0.728 -6.398 0.915 1.00 94.38 95 ALA A N 1
ATOM 734 C CA . ALA A 1 95 ? 1.234 -6.419 -0.449 1.00 94.38 95 ALA A CA 1
ATOM 735 C C . ALA A 1 95 ? 0.576 -7.542 -1.261 1.00 94.38 95 ALA A C 1
ATOM 737 O O . ALA A 1 95 ? 0.492 -8.677 -0.792 1.00 94.38 95 ALA A O 1
ATOM 738 N N . ALA A 1 96 ? 0.157 -7.243 -2.494 1.00 94.69 96 ALA A N 1
ATOM 739 C CA . ALA A 1 96 ? -0.461 -8.216 -3.397 1.00 94.69 96 ALA A CA 1
ATOM 740 C C . ALA A 1 96 ? 0.487 -9.344 -3.837 1.00 94.69 96 ALA A C 1
ATOM 742 O O . ALA A 1 96 ? 0.034 -10.424 -4.215 1.00 94.69 96 ALA A O 1
ATOM 743 N N . CYS A 1 97 ? 1.797 -9.091 -3.829 1.00 92.44 97 CYS A N 1
ATOM 744 C CA . CYS A 1 97 ? 2.820 -10.026 -4.283 1.00 92.44 97 CYS A CA 1
ATOM 745 C C . CYS A 1 97 ? 4.163 -9.788 -3.557 1.00 92.44 97 CYS A C 1
ATOM 747 O O . CYS A 1 97 ? 4.377 -8.695 -3.022 1.00 92.44 97 CYS A O 1
ATOM 749 N N . PRO A 1 98 ? 5.063 -10.791 -3.508 1.00 91.12 98 PRO A N 1
ATOM 750 C CA . PRO A 1 98 ? 6.423 -10.620 -2.987 1.00 91.12 98 PRO A CA 1
ATOM 751 C C . PRO A 1 98 ? 7.278 -9.668 -3.860 1.00 91.12 98 PRO A C 1
ATOM 753 O O . PRO A 1 98 ? 6.858 -9.307 -4.963 1.00 91.12 98 PRO A O 1
ATOM 756 N N . PRO A 1 99 ? 8.463 -9.227 -3.378 1.00 90.25 99 PRO A N 1
ATOM 757 C CA . PRO A 1 99 ? 9.303 -8.231 -4.063 1.00 90.25 99 PRO A CA 1
ATOM 758 C C . PRO A 1 99 ? 9.708 -8.606 -5.497 1.00 90.25 99 PRO A C 1
ATOM 760 O O . PRO A 1 99 ? 9.863 -7.741 -6.353 1.00 90.25 99 PRO A O 1
ATOM 763 N N . ASP A 1 100 ? 9.870 -9.894 -5.771 1.00 89.06 100 ASP A N 1
ATOM 764 C CA . ASP A 1 100 ? 10.353 -10.468 -7.028 1.00 89.06 100 ASP A CA 1
ATOM 765 C C . ASP A 1 100 ? 9.226 -10.915 -7.976 1.00 89.06 100 ASP A C 1
ATOM 767 O O . ASP A 1 100 ? 9.493 -11.457 -9.048 1.00 89.06 100 ASP A O 1
ATOM 771 N N . ALA A 1 101 ? 7.964 -10.657 -7.620 1.00 90.00 101 ALA A N 1
ATOM 772 C CA . ALA A 1 101 ? 6.803 -11.101 -8.382 1.00 90.00 101 ALA A CA 1
ATOM 773 C C . ALA A 1 101 ? 5.945 -9.950 -8.923 1.00 90.00 101 ALA A C 1
ATOM 775 O O . ALA A 1 101 ? 6.019 -8.792 -8.505 1.00 90.00 101 ALA A O 1
ATOM 776 N N . GLN A 1 102 ? 5.081 -10.303 -9.874 1.00 89.31 102 GLN A N 1
ATOM 777 C CA . GLN A 1 102 ? 4.099 -9.404 -10.470 1.00 89.31 102 GLN A CA 1
ATOM 778 C C . GLN A 1 102 ? 2.704 -9.659 -9.890 1.00 89.31 102 GLN A C 1
ATOM 780 O O . GLN A 1 102 ? 2.318 -10.805 -9.640 1.00 89.31 102 GLN A O 1
ATOM 785 N N . ALA A 1 103 ? 1.937 -8.584 -9.710 1.00 87.06 103 ALA A N 1
ATOM 786 C CA . ALA A 1 103 ? 0.527 -8.658 -9.354 1.00 87.06 103 ALA A CA 1
ATOM 787 C C . ALA A 1 103 ? -0.307 -8.827 -10.632 1.00 87.06 103 ALA A C 1
ATOM 789 O O . ALA A 1 103 ? -0.133 -8.085 -11.598 1.00 87.06 103 ALA A O 1
ATOM 790 N N . TRP A 1 104 ? -1.210 -9.810 -10.652 1.00 82.62 104 TRP A N 1
ATOM 791 C CA . TRP A 1 104 ? -1.957 -10.176 -11.857 1.00 82.62 104 TRP A CA 1
ATOM 792 C C . TRP A 1 104 ? -3.468 -10.118 -11.657 1.00 82.62 104 TRP A C 1
ATOM 794 O O . TRP A 1 104 ? -4.008 -10.640 -10.678 1.00 82.62 104 TRP A O 1
ATOM 804 N N . GLY A 1 105 ? -4.156 -9.553 -12.654 1.00 81.56 105 GLY A N 1
ATOM 805 C CA . GLY A 1 105 ? -5.605 -9.680 -12.838 1.00 81.56 105 GLY A CA 1
ATOM 806 C C . GLY A 1 105 ? -6.461 -9.123 -11.699 1.00 81.56 105 GLY A C 1
ATOM 807 O O . GLY A 1 105 ? -7.566 -9.622 -11.500 1.00 81.56 105 GLY A O 1
ATOM 808 N N . GLY A 1 106 ? -5.945 -8.168 -10.915 1.00 86.31 106 GLY A N 1
ATOM 809 C CA . GLY A 1 106 ? -6.664 -7.566 -9.784 1.00 86.31 106 GLY A CA 1
ATOM 810 C C . GLY A 1 106 ? -7.104 -8.582 -8.726 1.00 86.31 106 GLY A C 1
ATOM 811 O O . GLY A 1 106 ? -8.090 -8.359 -8.025 1.00 86.31 106 GLY A O 1
ATOM 812 N N . ARG A 1 107 ? -6.421 -9.735 -8.634 1.00 90.69 107 ARG A N 1
ATOM 813 C CA . ARG A 1 107 ? -6.779 -10.815 -7.699 1.00 90.69 107 ARG A CA 1
ATOM 814 C C . ARG A 1 107 ? -6.786 -10.328 -6.254 1.00 90.69 107 ARG A C 1
ATOM 816 O O . ARG A 1 107 ? -7.680 -10.700 -5.499 1.00 90.69 107 ARG A O 1
ATOM 823 N N . PHE A 1 108 ? -5.813 -9.492 -5.899 1.00 93.06 108 PHE A N 1
ATOM 824 C CA . PHE A 1 108 ? -5.720 -8.906 -4.571 1.00 93.06 108 PHE A CA 1
ATOM 825 C C . PHE A 1 108 ? -6.856 -7.913 -4.323 1.00 93.06 108 PHE A C 1
ATOM 827 O O . PHE A 1 108 ? -7.595 -8.090 -3.357 1.00 93.06 108 PHE A O 1
ATOM 834 N N . SER A 1 109 ? -7.083 -6.962 -5.236 1.00 93.19 109 SER A N 1
ATOM 835 C CA . SER A 1 109 ? -8.228 -6.047 -5.156 1.00 93.19 109 SER A CA 1
ATOM 836 C C . SER A 1 109 ? -9.562 -6.771 -4.977 1.00 93.19 109 SER A C 1
ATOM 838 O O . SER A 1 109 ? -10.362 -6.385 -4.131 1.00 93.19 109 SER A O 1
ATOM 840 N N . ARG A 1 110 ? -9.794 -7.857 -5.725 1.00 93.50 110 ARG A N 1
ATOM 841 C CA . ARG A 1 110 ? -11.027 -8.645 -5.610 1.00 93.50 110 ARG A CA 1
ATOM 842 C C . ARG A 1 110 ? -11.172 -9.292 -4.235 1.00 93.50 110 ARG A C 1
ATOM 844 O O . ARG A 1 110 ? -12.234 -9.191 -3.637 1.00 93.50 110 ARG A O 1
ATOM 851 N N . ALA A 1 111 ? -10.103 -9.897 -3.720 1.00 93.12 111 ALA A N 1
ATOM 852 C CA . ALA A 1 111 ? -10.109 -10.479 -2.380 1.00 93.12 111 ALA A CA 1
ATOM 853 C C . ALA A 1 111 ? -10.357 -9.417 -1.293 1.00 93.12 111 ALA A C 1
ATOM 855 O O . ALA A 1 111 ? -11.087 -9.674 -0.339 1.00 93.12 111 ALA A O 1
ATOM 856 N N . VAL A 1 112 ? -9.790 -8.215 -1.447 1.00 93.50 112 VAL A N 1
ATOM 857 C CA . VAL A 1 112 ? -10.055 -7.078 -0.554 1.00 93.50 112 VAL A CA 1
ATOM 858 C C . VAL A 1 112 ? -11.531 -6.682 -0.604 1.00 93.50 112 VAL A C 1
ATOM 860 O O . VAL A 1 112 ? -12.142 -6.534 0.451 1.00 93.50 112 VAL A O 1
ATOM 863 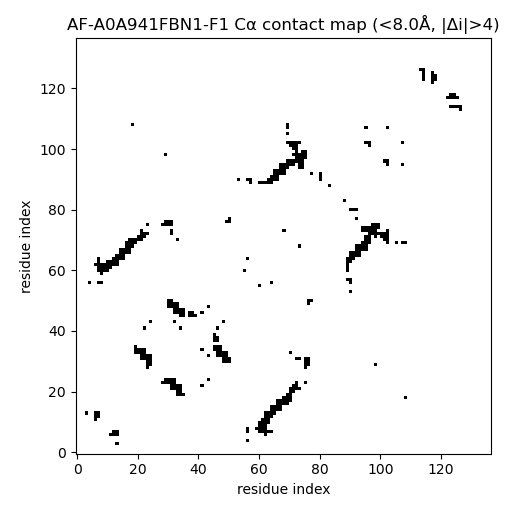N N . CYS A 1 113 ? -12.120 -6.541 -1.796 1.00 93.12 113 CYS A N 1
ATOM 864 C CA . CYS A 1 113 ? -13.544 -6.233 -1.945 1.00 93.12 113 CYS A CA 1
ATOM 865 C C . CYS A 1 113 ? -14.426 -7.280 -1.260 1.00 93.12 113 CYS A C 1
ATOM 867 O O . CYS A 1 113 ? -15.285 -6.903 -0.467 1.00 93.12 113 CYS A O 1
ATOM 869 N N . ASP A 1 114 ? -14.166 -8.569 -1.496 1.00 92.31 114 ASP A N 1
ATOM 870 C CA . ASP A 1 114 ? -14.928 -9.665 -0.889 1.00 92.31 114 ASP A CA 1
ATOM 871 C C . ASP A 1 114 ? -14.888 -9.579 0.652 1.00 92.31 114 ASP A C 1
ATOM 873 O O . ASP A 1 114 ? -15.922 -9.650 1.315 1.00 92.31 114 ASP A O 1
ATOM 877 N N . VAL A 1 115 ? -13.707 -9.339 1.236 1.00 91.19 115 VAL A N 1
ATOM 878 C CA . VAL A 1 115 ? -13.549 -9.192 2.694 1.00 91.19 115 VAL A CA 1
ATOM 879 C C . VAL A 1 115 ? -14.267 -7.952 3.226 1.00 91.19 115 VAL A C 1
ATOM 881 O O . VAL A 1 115 ? -14.922 -8.022 4.265 1.00 91.19 115 VAL A O 1
ATOM 884 N N . LEU A 1 116 ? -14.150 -6.808 2.549 1.00 90.62 116 LEU A N 1
ATOM 885 C CA . LEU A 1 116 ? -14.802 -5.573 2.987 1.00 90.62 116 LEU A CA 1
ATOM 886 C C . LEU A 1 116 ? -16.329 -5.678 2.906 1.00 90.62 116 LEU A C 1
ATOM 888 O O . LEU A 1 116 ? -17.020 -5.188 3.799 1.00 90.62 116 LEU A O 1
ATOM 892 N N . GLU A 1 117 ? -16.859 -6.347 1.884 1.00 91.81 117 GLU A N 1
ATOM 893 C CA . GLU A 1 117 ? -18.288 -6.635 1.780 1.00 91.81 117 GLU A CA 1
ATOM 894 C C . GLU A 1 117 ? -18.780 -7.540 2.909 1.00 91.81 117 GLU A C 1
ATOM 896 O O . GLU A 1 117 ? -19.834 -7.287 3.493 1.00 91.81 117 GLU A O 1
ATOM 901 N N . ASP A 1 118 ? -18.028 -8.590 3.224 1.00 89.19 118 ASP A N 1
ATOM 902 C CA . ASP A 1 118 ? -18.343 -9.510 4.313 1.00 89.19 118 ASP A CA 1
ATOM 903 C C . ASP A 1 118 ? -18.342 -8.805 5.672 1.00 89.19 118 ASP A C 1
ATOM 905 O O . ASP A 1 118 ? -19.239 -9.016 6.493 1.00 89.19 118 ASP A O 1
ATOM 909 N N . LEU A 1 119 ? -17.371 -7.916 5.896 1.00 89.44 119 LEU A N 1
ATOM 910 C CA . LEU A 1 119 ? -17.325 -7.068 7.086 1.00 89.44 119 LEU A CA 1
ATOM 911 C C . LEU A 1 119 ? -18.533 -6.129 7.151 1.00 89.44 119 LEU A C 1
ATOM 913 O O . LEU A 1 119 ? -19.156 -6.020 8.206 1.00 89.44 119 LEU A O 1
ATOM 917 N N . ALA A 1 120 ? -18.903 -5.498 6.034 1.00 89.19 120 ALA A N 1
ATOM 918 C CA . ALA A 1 120 ? -20.065 -4.613 5.968 1.00 89.19 120 ALA A CA 1
ATOM 919 C C . ALA A 1 120 ? -21.388 -5.349 6.249 1.00 89.19 120 ALA A C 1
ATOM 921 O O . ALA A 1 120 ? -22.307 -4.770 6.825 1.00 89.19 120 ALA A O 1
ATOM 922 N N . LYS A 1 121 ? -21.476 -6.635 5.890 1.00 91.94 121 LYS A N 1
ATOM 923 C CA . LYS A 1 121 ? -22.627 -7.510 6.171 1.00 91.94 121 LYS A CA 1
ATOM 924 C C . LYS A 1 121 ? -22.632 -8.063 7.605 1.00 91.94 121 LYS A C 1
ATOM 926 O O . LYS A 1 121 ? -23.586 -8.736 7.986 1.00 91.94 121 LYS A O 1
ATOM 931 N N . GLY A 1 122 ? -21.594 -7.797 8.403 1.00 87.62 122 GLY A N 1
ATOM 932 C CA . GLY A 1 122 ? -21.463 -8.338 9.758 1.00 87.62 122 GLY A CA 1
ATOM 933 C C . GLY A 1 122 ? -21.109 -9.827 9.793 1.00 87.62 122 GLY A C 1
ATOM 934 O O . GLY A 1 122 ? -21.306 -10.477 10.818 1.00 87.62 122 GLY A O 1
ATOM 935 N N . THR A 1 123 ? -20.557 -10.372 8.706 1.00 77.94 123 THR A N 1
ATOM 936 C CA . THR A 1 123 ? -20.110 -11.770 8.597 1.00 77.94 123 THR A CA 1
ATOM 937 C C . THR A 1 123 ? -18.606 -11.851 8.311 1.00 77.94 123 THR A C 1
ATOM 939 O O . THR A 1 123 ? -18.218 -12.272 7.219 1.00 77.94 123 THR A O 1
ATOM 942 N N . PRO A 1 124 ? -17.725 -11.459 9.256 1.00 63.44 124 PRO A N 1
ATOM 943 C CA . PRO A 1 124 ? -16.283 -11.525 9.048 1.00 63.44 124 PRO A CA 1
ATOM 944 C C . PRO A 1 124 ? -15.839 -12.963 8.743 1.00 63.44 124 PRO A C 1
ATOM 946 O O . PRO A 1 124 ? -16.090 -13.871 9.534 1.00 63.44 124 PRO A O 1
ATOM 949 N N . GLY A 1 125 ? -15.138 -13.168 7.625 1.00 60.00 125 GLY A N 1
ATOM 950 C CA . GLY A 1 125 ? -14.451 -14.432 7.342 1.00 60.00 125 GLY A CA 1
ATOM 951 C C . GLY A 1 125 ? -15.193 -15.431 6.454 1.00 60.00 125 GLY A C 1
ATOM 952 O O . GLY A 1 125 ? -14.775 -16.589 6.404 1.00 60.00 125 GLY A O 1
ATOM 953 N N . SER A 1 126 ? -16.221 -15.024 5.697 1.00 58.03 126 SER A N 1
ATOM 954 C CA . SER A 1 126 ? -16.793 -15.870 4.638 1.00 58.03 126 SER A CA 1
ATOM 955 C C . SER A 1 126 ? -15.883 -15.866 3.395 1.00 58.03 126 SER A C 1
ATOM 957 O O . SER A 1 126 ? -16.246 -15.480 2.291 1.00 58.03 126 SER A O 1
ATOM 959 N N . ILE A 1 127 ? -14.631 -16.310 3.559 1.00 55.47 127 ILE A N 1
ATOM 960 C CA . ILE A 1 127 ? -13.704 -16.469 2.435 1.00 55.47 127 ILE A CA 1
ATOM 961 C C . ILE A 1 127 ? -14.323 -17.492 1.478 1.00 55.47 127 ILE A C 1
ATOM 963 O O . ILE A 1 127 ? -14.221 -18.706 1.673 1.00 55.47 127 ILE A O 1
ATOM 967 N N . ARG A 1 128 ? -14.979 -17.006 0.419 1.00 54.41 128 ARG A N 1
ATOM 968 C CA . ARG A 1 128 ? -15.362 -17.825 -0.724 1.00 54.41 128 ARG A CA 1
ATOM 969 C C . ARG A 1 128 ? -14.057 -18.271 -1.351 1.00 54.41 128 ARG A C 1
ATOM 971 O O . ARG A 1 128 ? -13.398 -17.495 -2.034 1.00 54.41 128 ARG A O 1
ATOM 978 N N . ALA A 1 129 ? -13.658 -19.507 -1.069 1.00 45.28 129 ALA A N 1
ATOM 979 C CA . ALA A 1 129 ? -12.487 -20.127 -1.660 1.00 45.28 129 ALA A CA 1
ATOM 980 C C . ALA A 1 129 ? -12.632 -20.111 -3.189 1.00 45.28 129 ALA A C 1
ATOM 982 O O . ALA A 1 129 ? -13.210 -21.021 -3.789 1.00 45.28 129 ALA A O 1
ATOM 983 N N . ASN A 1 130 ? -12.125 -19.060 -3.831 1.00 42.09 130 ASN A N 1
ATOM 984 C CA . ASN A 1 130 ? -12.023 -19.006 -5.272 1.00 42.09 130 ASN A CA 1
ATOM 985 C C . ASN A 1 130 ? -10.841 -19.902 -5.646 1.00 42.09 130 ASN A C 1
ATOM 987 O O . ASN A 1 130 ? -9.681 -19.489 -5.677 1.00 42.09 130 ASN A O 1
ATOM 991 N N . ARG A 1 131 ? -11.151 -21.192 -5.806 1.00 46.47 131 ARG A N 1
ATOM 992 C CA . ARG A 1 131 ? -10.247 -22.219 -6.313 1.00 46.47 131 ARG A CA 1
ATOM 993 C C . ARG A 1 131 ? -9.694 -21.744 -7.652 1.00 46.47 131 ARG A C 1
ATOM 995 O O . ARG A 1 131 ? -10.392 -21.847 -8.644 1.00 46.47 131 ARG A O 1
ATOM 1002 N N . THR A 1 132 ? -8.475 -21.207 -7.638 1.00 45.62 132 THR A N 1
ATOM 1003 C CA . THR A 1 132 ? -7.381 -21.429 -8.602 1.00 45.62 132 THR A CA 1
ATOM 1004 C C . THR A 1 132 ? -6.244 -20.455 -8.280 1.00 45.62 132 THR A C 1
ATOM 1006 O O . THR A 1 132 ? -6.049 -19.446 -8.959 1.00 45.62 132 THR A O 1
ATOM 1009 N N . CYS A 1 133 ? -5.453 -20.761 -7.250 1.00 38.53 133 CYS A N 1
ATOM 1010 C CA . CYS A 1 133 ? -4.081 -20.266 -7.202 1.00 38.53 133 CYS A CA 1
ATOM 1011 C C . CYS A 1 133 ? -3.271 -21.135 -8.174 1.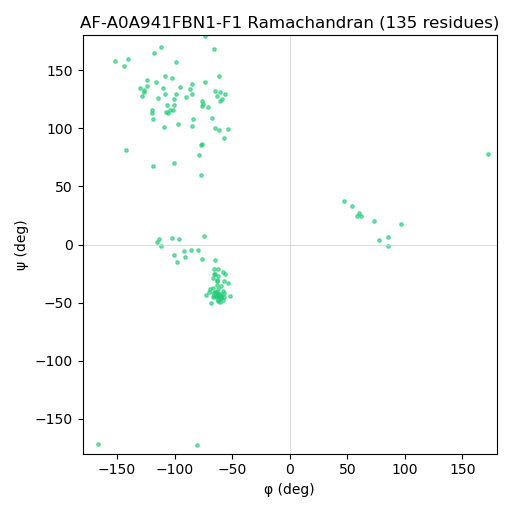00 38.53 133 CYS A C 1
ATOM 1013 O O . CYS A 1 133 ? -2.761 -22.193 -7.821 1.00 38.53 133 CYS A O 1
ATOM 1015 N N . GLY A 1 134 ? -3.285 -20.760 -9.453 1.00 40.62 134 GLY A N 1
ATOM 1016 C CA . GLY A 1 134 ? -2.462 -21.388 -10.480 1.00 40.62 134 GLY A CA 1
ATOM 1017 C C . GLY A 1 134 ? -1.034 -20.865 -10.399 1.00 40.62 134 GLY A C 1
ATOM 1018 O O . GLY A 1 134 ? -0.663 -20.022 -11.208 1.00 40.62 134 GLY A O 1
ATOM 1019 N N . CYS A 1 135 ? -0.261 -21.345 -9.428 1.00 35.97 135 CYS A N 1
ATOM 1020 C CA . CYS A 1 135 ? 1.195 -21.289 -9.486 1.00 35.97 135 CYS A CA 1
ATOM 1021 C C . CYS A 1 135 ? 1.647 -22.514 -10.291 1.00 35.97 135 CYS A C 1
ATOM 1023 O O . CYS A 1 135 ? 1.603 -23.633 -9.784 1.00 35.97 135 CYS A O 1
ATOM 1025 N N . ARG A 1 136 ? 2.004 -22.330 -11.566 1.00 39.12 136 ARG A N 1
ATOM 1026 C CA . ARG A 1 136 ? 2.873 -23.293 -12.258 1.00 39.12 136 ARG A CA 1
ATOM 1027 C C . ARG A 1 136 ? 4.303 -22.821 -12.014 1.00 39.12 136 ARG A C 1
ATOM 1029 O O . ARG A 1 136 ? 4.552 -21.626 -12.164 1.00 39.12 136 ARG A O 1
ATOM 1036 N N . GLY A 1 137 ? 5.133 -23.737 -11.516 1.00 38.97 137 GLY A N 1
ATOM 1037 C CA .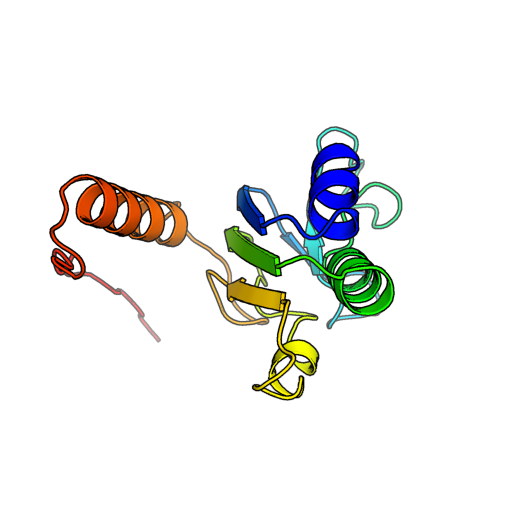 GLY A 1 137 ? 6.546 -23.507 -11.213 1.00 38.97 137 GLY A CA 1
ATOM 1038 C C . GLY A 1 137 ? 7.433 -23.470 -12.442 1.00 38.97 137 GLY A C 1
ATOM 1039 O O . GLY A 1 137 ? 6.889 -23.454 -13.571 1.00 38.97 137 GLY A O 1
#

Secondary structure (DSSP, 8-state):
-HHHHHHHHTT-EEEEEEES-EEEETTEEEEEEE--TT--TT-GGGSEEHHHHHHHHHHH-SSEEEEEEESTTTTTT-GGGGGS-GGG--EEEEESS-TTS---TTHHHHHHHHHHHHHHTT-TT------------

pLDDT: mean 82.05, std 13.67, range [35.97, 95.25]

Mean predicted aligned error: 7.98 Å

Nearest PDB structures (foldseek):
  3bw2-assembly1_A-2  TM=4.371E-01  e=1.160E+00  Streptomyces ansochromogenes
  3bw4-assembly1_A-2  TM=3.874E-01  e=1.507E+00  Streptomyces ansochromogenes
  3bus-assembly2_B  TM=4.921E-01  e=9.431E+00  Lentzea aerocolonigenes

Sequence (137 aa):
MEEIRAAVKAGGCAVVHIVSHGFLRRGSPDDLMVVASNTRDQQARTAFDVRRFLQDVDDDGTGRVLLLLDVCHAGAGIDWTRNLPRPERRLFVIAACPPDAQAWGGRFSRAVCDVLEDLAKGTPGSIRANRTCGCRG

Solvent-accessible surface area (backbone atoms only — not comparable to full-atom values): 7856 Å² total; per-residue (Å²): 110,68,68,60,50,53,42,21,46,73,49,31,77,44,79,45,78,47,77,51,55,36,46,62,37,89,99,37,82,48,41,31,28,32,59,44,98,74,37,54,91,84,34,66,94,43,26,47,51,52,44,60,54,54,49,52,48,67,76,62,39,69,16,33,39,41,39,37,30,42,17,30,24,34,38,28,49,50,67,70,64,73,72,52,58,76,96,75,57,38,71,44,76,48,51,52,21,54,49,93,38,70,51,62,92,57,54,51,58,51,53,50,50,55,51,53,52,28,46,74,72,73,44,76,80,76,74,74,80,74,88,71,86,78,79,78,132